Protein AF-A0A7J4VB11-F1 (afdb_monomer_lite)

Radius of gyration: 20.96 Å; chains: 1; bounding box: 40×39×64 Å

Foldseek 3Di:
DDDPDPPPPPDDPDDPQRVCVVVVHRVQPDADDDPDFFQKQPRDDFDDDDQVRLQVQLVVVVVVVVVPVPPDDPVVVVLVVQLVDDSRGDDGQNSSQVSCCVVPVGIDGDDPHHD

Secondary structure (DSSP, 8-state):
-------GGG-----HHHHHHHTT--GGG-PPPPSSPPPBGGG-PPP---HHHHHHHHHHHHHHHHT-TTTS-HHHHHHHHHHT--SSSPPPHHHHHHHHHHHHS---B--SS--

Sequence (115 aa):
MEINVLDDSNVKPQGAYEKAAEEGIDPRCIPQTLDGLPPVGDEINTPVYSDEDNETWGYLYKRQTSLLQGRVCEEYIEGVRLMGFDHDHIPPLKHLSNVLTNATGWKIGRVPGLI

pLDDT: mean 84.47, std 17.54, range [30.47, 98.06]

Structure (mmCIF, N/CA/C/O backbone):
data_AF-A0A7J4VB11-F1
#
_entry.id   AF-A0A7J4VB11-F1
#
loop_
_atom_site.group_PDB
_atom_site.id
_atom_site.type_symbol
_atom_site.label_atom_id
_atom_site.label_alt_id
_atom_site.label_comp_id
_atom_site.label_asym_id
_atom_site.label_entity_id
_atom_site.label_seq_id
_atom_site.pdbx_PDB_ins_code
_atom_site.Cartn_x
_atom_site.Cartn_y
_atom_site.Cartn_z
_atom_site.occupancy
_atom_site.B_iso_or_equiv
_atom_site.auth_seq_id
_atom_site.auth_comp_id
_atom_site.auth_asym_id
_atom_site.auth_atom_id
_atom_site.pdbx_PDB_model_num
ATOM 1 N N . MET A 1 1 ? 22.322 16.890 -52.511 1.00 36.19 1 MET A N 1
ATOM 2 C CA . MET A 1 1 ? 22.270 15.864 -51.451 1.00 36.19 1 MET A CA 1
ATOM 3 C C . MET A 1 1 ? 21.637 16.564 -50.262 1.00 36.19 1 MET A C 1
ATOM 5 O O . MET A 1 1 ? 22.345 17.182 -49.485 1.00 36.19 1 MET A O 1
ATOM 9 N N . GLU A 1 2 ? 20.307 16.642 -50.240 1.00 30.47 2 GLU A N 1
ATOM 10 C CA . GLU A 1 2 ? 19.576 17.350 -49.183 1.00 30.47 2 GLU A CA 1
ATOM 11 C C . GLU A 1 2 ? 19.106 16.327 -48.156 1.00 30.47 2 GLU A C 1
ATOM 13 O O . GLU A 1 2 ? 18.413 15.365 -48.486 1.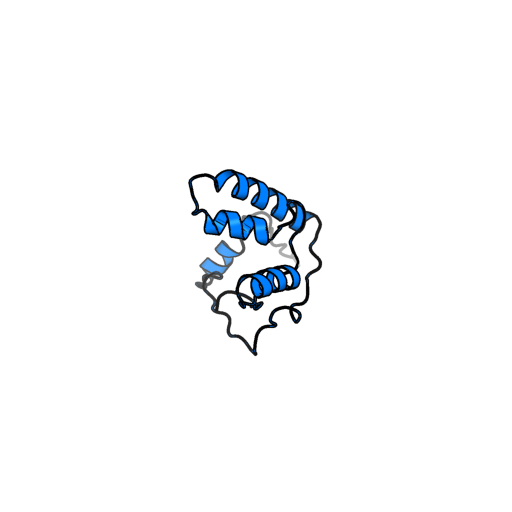00 30.47 2 GLU A O 1
ATOM 18 N N . ILE A 1 3 ? 19.574 16.507 -46.923 1.00 40.62 3 ILE A N 1
ATOM 19 C CA . ILE A 1 3 ? 19.160 15.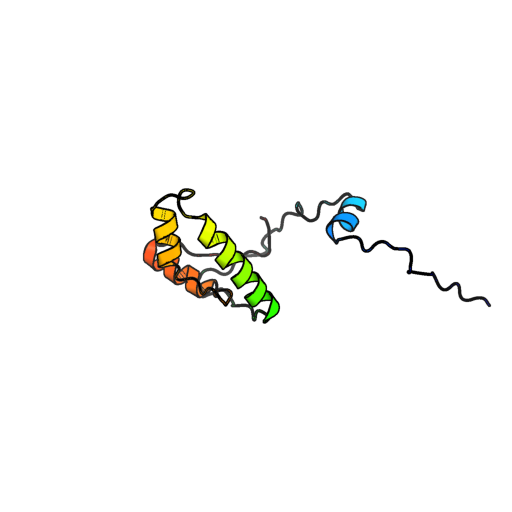736 -45.758 1.00 40.62 3 ILE A CA 1
ATOM 20 C C . ILE A 1 3 ? 17.810 16.322 -45.338 1.00 40.62 3 ILE A C 1
ATOM 22 O O . ILE A 1 3 ? 17.751 17.469 -44.897 1.00 40.62 3 ILE A O 1
ATOM 26 N N . ASN A 1 4 ? 16.727 15.566 -45.514 1.00 36.62 4 ASN A N 1
ATOM 27 C CA . ASN A 1 4 ? 15.402 15.977 -45.062 1.00 36.62 4 ASN A CA 1
ATOM 28 C C . ASN A 1 4 ? 15.349 15.787 -43.539 1.00 36.62 4 ASN A C 1
ATOM 30 O O . ASN A 1 4 ? 15.152 14.676 -43.047 1.00 36.62 4 ASN A O 1
ATOM 34 N N . VAL A 1 5 ? 15.631 16.856 -42.794 1.00 45.22 5 VAL A N 1
ATOM 35 C CA . VAL A 1 5 ? 15.461 16.885 -41.340 1.00 45.22 5 VAL A CA 1
ATOM 36 C C . VAL A 1 5 ? 13.961 16.978 -41.092 1.00 45.22 5 VAL A C 1
ATOM 38 O O . VAL A 1 5 ? 13.353 18.008 -41.371 1.00 45.22 5 VAL A O 1
ATOM 41 N N . LEU A 1 6 ? 13.350 15.878 -40.651 1.00 46.34 6 LEU A N 1
ATOM 42 C CA . LEU A 1 6 ? 11.959 15.894 -40.215 1.00 46.34 6 LEU A CA 1
ATOM 43 C C . LEU A 1 6 ? 11.865 16.812 -38.991 1.00 46.34 6 LEU A C 1
ATOM 45 O O . LEU A 1 6 ? 12.483 16.558 -37.959 1.00 46.34 6 LEU A O 1
ATOM 49 N N . ASP A 1 7 ? 11.145 17.914 -39.165 1.00 45.25 7 ASP A N 1
ATOM 50 C CA . ASP A 1 7 ? 10.805 18.877 -38.128 1.00 45.25 7 ASP A CA 1
ATOM 51 C C . ASP A 1 7 ? 9.806 18.233 -37.155 1.00 45.25 7 ASP A C 1
ATOM 53 O O . ASP A 1 7 ? 8.603 18.176 -37.408 1.00 45.25 7 ASP A O 1
ATOM 57 N N . ASP A 1 8 ? 10.330 17.697 -36.053 1.00 52.78 8 ASP A N 1
ATOM 58 C CA . ASP A 1 8 ? 9.580 16.991 -35.004 1.00 52.78 8 ASP A CA 1
ATOM 59 C C . ASP A 1 8 ? 8.790 17.956 -34.086 1.00 52.78 8 ASP A C 1
ATOM 61 O O . ASP A 1 8 ? 8.196 17.556 -33.085 1.00 52.78 8 ASP A O 1
ATOM 65 N N . SER A 1 9 ? 8.769 19.259 -34.401 1.00 53.06 9 SER A N 1
ATOM 66 C CA . SER A 1 9 ? 8.190 20.301 -33.541 1.00 53.06 9 SER A CA 1
ATOM 67 C C . SER A 1 9 ? 6.657 20.392 -33.566 1.00 53.06 9 SER A C 1
ATOM 69 O O . SER A 1 9 ? 6.083 21.186 -32.819 1.00 53.06 9 SER A O 1
ATOM 71 N N . ASN A 1 10 ? 5.974 19.566 -34.370 1.00 50.03 10 ASN A N 1
ATOM 72 C CA . ASN A 1 10 ? 4.510 19.579 -34.496 1.00 50.03 10 ASN A CA 1
ATOM 73 C C . ASN A 1 10 ? 3.813 18.302 -33.985 1.00 50.03 10 ASN A C 1
ATOM 75 O O . ASN A 1 10 ? 2.611 18.121 -34.188 1.00 50.03 10 ASN A O 1
ATOM 79 N N . VAL A 1 11 ? 4.536 17.408 -33.304 1.00 57.75 11 VAL A N 1
ATOM 80 C CA . VAL A 1 11 ? 3.921 16.254 -32.639 1.00 57.75 11 VAL A CA 1
ATOM 81 C C . VAL A 1 11 ? 3.436 16.702 -31.264 1.00 57.75 11 VAL A C 1
ATOM 83 O O . VAL A 1 11 ? 4.223 16.902 -30.338 1.00 57.75 11 VAL A O 1
ATOM 86 N N . LYS A 1 12 ? 2.119 16.886 -31.115 1.00 56.16 12 LYS A N 1
ATOM 87 C CA . LYS A 1 12 ? 1.498 17.101 -29.801 1.00 56.16 12 LYS A CA 1
ATOM 88 C C . LYS A 1 12 ? 1.979 15.974 -28.874 1.00 56.16 12 LYS A C 1
ATOM 90 O O . LYS A 1 12 ? 1.887 14.819 -29.291 1.00 56.16 12 LYS A O 1
ATOM 95 N N . PRO A 1 13 ? 2.494 16.256 -27.663 1.00 59.47 13 PRO A N 1
ATOM 96 C CA . PRO A 1 13 ? 2.937 15.202 -26.761 1.00 59.47 13 PRO A CA 1
ATOM 97 C C . PRO A 1 13 ? 1.723 14.356 -26.385 1.00 59.47 13 PRO A C 1
ATOM 99 O O . PRO A 1 13 ? 0.914 14.740 -25.543 1.00 59.47 13 PRO A O 1
ATOM 102 N N . GLN A 1 14 ? 1.562 13.239 -27.083 1.00 58.94 14 GLN A N 1
ATOM 103 C CA . GLN A 1 14 ? 0.503 12.284 -26.828 1.00 58.94 14 GLN A CA 1
ATOM 104 C C . GLN A 1 14 ? 0.894 11.443 -25.622 1.00 58.94 14 GLN A C 1
ATOM 106 O O . GLN A 1 14 ? 2.026 10.950 -25.528 1.00 58.94 14 GLN A O 1
ATOM 111 N N . GLY A 1 15 ? -0.054 11.266 -24.706 1.00 63.69 15 GLY A N 1
ATOM 112 C CA . GLY A 1 15 ? 0.122 10.341 -23.594 1.00 63.69 15 GLY A CA 1
ATOM 113 C C . GLY A 1 15 ? 0.296 8.909 -24.108 1.00 63.69 15 GLY A C 1
ATOM 114 O O . GLY A 1 15 ? -0.182 8.567 -25.190 1.00 63.69 15 GLY A O 1
ATOM 115 N N . ALA A 1 16 ? 0.926 8.040 -23.314 1.00 56.88 16 ALA A N 1
ATOM 116 C CA . ALA A 1 16 ? 1.067 6.617 -23.653 1.00 56.88 16 ALA A CA 1
ATOM 117 C C . ALA A 1 16 ? -0.282 5.954 -24.022 1.00 56.88 16 ALA A C 1
ATOM 119 O O . ALA A 1 16 ? -0.328 5.062 -24.863 1.00 56.88 16 ALA A O 1
ATOM 120 N N . TYR A 1 17 ? -1.384 6.444 -23.443 1.00 55.91 17 TYR A N 1
ATOM 121 C CA . TYR A 1 17 ? -2.751 5.995 -23.716 1.00 55.91 17 TYR A CA 1
ATOM 122 C C . TYR A 1 17 ? -3.274 6.383 -25.101 1.00 55.91 17 TYR A C 1
ATOM 124 O O . TYR A 1 17 ? -3.942 5.580 -25.742 1.00 55.91 17 TYR A O 1
ATOM 132 N N . GLU A 1 18 ? -2.993 7.607 -25.556 1.00 68.44 18 GLU A N 1
ATOM 133 C CA . GLU A 1 18 ? -3.462 8.100 -26.857 1.00 68.44 18 GLU A CA 1
ATOM 134 C C . GLU A 1 18 ? -2.761 7.345 -27.991 1.00 68.44 18 GLU A C 1
ATOM 136 O O . GLU A 1 18 ? -3.423 6.917 -28.930 1.00 68.44 18 GLU A O 1
ATOM 141 N N . LYS A 1 19 ? -1.457 7.073 -27.838 1.00 65.81 19 LYS A N 1
ATOM 142 C CA . LYS A 1 19 ? -0.679 6.270 -28.795 1.00 65.81 19 LYS A CA 1
ATOM 143 C C . LYS A 1 19 ? -1.193 4.833 -28.914 1.00 65.81 19 LYS A C 1
ATOM 145 O O . LYS A 1 19 ? -1.399 4.339 -30.012 1.00 65.81 19 LYS A O 1
ATOM 150 N N . ALA A 1 20 ? -1.446 4.168 -27.788 1.00 62.12 20 ALA A N 1
ATOM 151 C CA . ALA A 1 20 ? -1.922 2.785 -27.795 1.00 62.12 20 ALA A CA 1
ATOM 152 C C . ALA A 1 20 ? -3.369 2.654 -28.324 1.00 62.12 20 ALA A C 1
ATOM 154 O O . ALA A 1 20 ? -3.701 1.687 -29.011 1.00 62.12 20 ALA A O 1
ATOM 155 N N . ALA A 1 21 ? -4.221 3.660 -28.085 1.00 62.53 21 ALA A N 1
ATOM 156 C CA . ALA A 1 21 ? -5.576 3.699 -28.635 1.00 62.53 21 ALA A CA 1
ATOM 157 C C . ALA A 1 21 ? -5.598 3.766 -30.175 1.00 62.53 21 ALA A C 1
ATOM 159 O O . ALA A 1 21 ? -6.473 3.158 -30.792 1.00 62.53 21 ALA A O 1
ATOM 160 N N . GLU A 1 22 ? -4.635 4.453 -30.801 1.00 66.38 22 GLU A N 1
ATOM 161 C CA . GLU A 1 22 ? -4.475 4.482 -32.265 1.00 66.38 22 GLU A CA 1
ATOM 162 C C . GLU A 1 22 ? -4.096 3.104 -32.838 1.00 66.38 22 GLU A C 1
ATOM 164 O O . GLU A 1 22 ? -4.508 2.760 -33.945 1.00 66.38 22 GLU A O 1
ATOM 169 N N . GLU A 1 23 ? -3.395 2.276 -32.060 1.00 71.81 23 GLU A N 1
ATOM 170 C CA . GLU A 1 23 ? -3.042 0.893 -32.412 1.00 71.81 23 GLU A CA 1
ATOM 171 C C . GLU A 1 23 ? -4.192 -0.107 -32.168 1.00 71.81 23 GLU A C 1
ATOM 173 O O . GLU A 1 23 ? -4.050 -1.303 -32.422 1.00 71.81 23 GLU A O 1
ATOM 178 N N . GLY A 1 24 ? -5.352 0.363 -31.687 1.00 69.31 24 GLY A N 1
ATOM 179 C CA . GLY A 1 24 ? -6.514 -0.479 -31.384 1.00 69.31 24 GLY A CA 1
ATOM 180 C C . GLY A 1 24 ? -6.330 -1.369 -30.150 1.00 69.31 24 GLY A C 1
ATOM 181 O O . GLY A 1 24 ? -7.132 -2.276 -29.923 1.00 69.31 24 GLY A O 1
ATOM 182 N N . ILE A 1 25 ? -5.291 -1.115 -29.352 1.00 67.31 25 ILE A N 1
ATOM 183 C CA . ILE A 1 25 ? -4.968 -1.849 -28.132 1.00 67.31 25 ILE A CA 1
ATOM 184 C C . ILE A 1 25 ? -5.174 -0.891 -26.964 1.00 67.31 25 ILE A C 1
ATOM 186 O O . ILE A 1 25 ? -4.388 0.029 -26.768 1.00 67.31 25 ILE A O 1
ATOM 190 N N . ASP A 1 26 ? -6.215 -1.095 -26.153 1.00 70.81 26 ASP A N 1
ATOM 191 C CA . ASP A 1 26 ? -6.300 -0.375 -24.881 1.00 70.81 26 ASP A CA 1
ATOM 192 C C . ASP A 1 26 ? -5.239 -0.960 -23.934 1.00 70.81 26 ASP A C 1
ATOM 194 O O . ASP A 1 26 ? -5.386 -2.106 -23.492 1.00 70.81 26 ASP A O 1
ATOM 198 N N . PRO A 1 27 ? -4.174 -0.213 -23.591 1.00 67.94 27 PRO A N 1
ATOM 199 C CA . PRO A 1 27 ? -3.085 -0.740 -22.778 1.00 67.94 27 PRO A CA 1
ATOM 200 C C . PRO A 1 27 ? -3.548 -1.066 -21.350 1.00 67.94 27 PRO A C 1
ATOM 202 O O . PRO A 1 27 ? -2.872 -1.800 -20.634 1.00 67.94 27 PRO A O 1
ATOM 205 N N . ARG A 1 28 ? -4.722 -0.568 -20.931 1.00 68.06 28 ARG A N 1
ATOM 206 C CA . ARG A 1 28 ? -5.355 -0.887 -19.642 1.00 68.06 28 ARG A CA 1
ATOM 207 C C . ARG A 1 28 ? -6.043 -2.252 -19.647 1.00 68.06 28 ARG A C 1
ATOM 209 O O . ARG A 1 28 ? -6.410 -2.749 -18.587 1.00 68.06 28 ARG A O 1
ATOM 216 N N . CYS A 1 29 ? -6.240 -2.841 -20.824 1.00 70.56 29 CYS A N 1
ATOM 217 C CA . CYS A 1 29 ? -6.982 -4.080 -21.027 1.00 70.5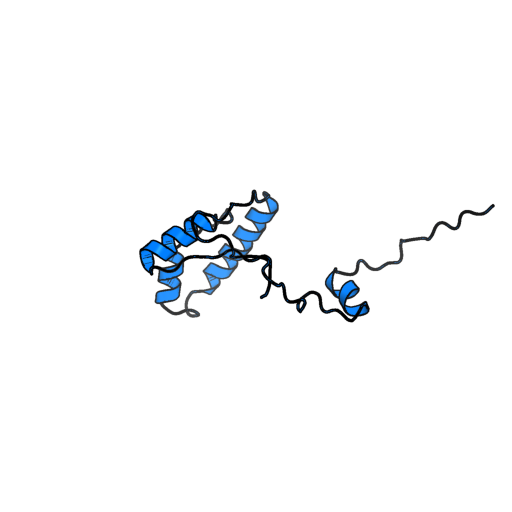6 29 CYS A CA 1
ATOM 218 C C . CYS A 1 29 ? -6.095 -5.219 -21.545 1.00 70.56 29 CYS A C 1
ATOM 220 O O . CYS A 1 29 ? -6.615 -6.159 -22.139 1.00 70.56 29 CYS A O 1
ATOM 222 N N . ILE A 1 30 ? -4.775 -5.148 -21.335 1.00 74.75 30 ILE A N 1
ATOM 223 C CA . ILE A 1 30 ? -3.850 -6.232 -21.684 1.00 74.75 30 ILE A CA 1
ATOM 224 C C . ILE A 1 30 ? -3.703 -7.159 -20.463 1.00 74.75 30 ILE A C 1
ATOM 226 O O . ILE A 1 30 ? -2.942 -6.822 -19.547 1.00 74.75 30 ILE A O 1
ATOM 230 N N . PRO A 1 31 ? -4.414 -8.305 -20.413 1.00 74.69 31 PRO A N 1
ATOM 231 C CA . PRO A 1 31 ? -4.311 -9.235 -19.294 1.00 74.69 31 PRO A CA 1
ATOM 232 C C . PRO A 1 31 ? -2.894 -9.802 -19.197 1.00 74.69 31 PRO A C 1
ATOM 234 O O . PRO A 1 31 ? -2.288 -10.169 -20.207 1.00 74.69 31 PRO A O 1
ATOM 237 N N . GLN A 1 32 ? -2.368 -9.880 -17.978 1.00 79.56 32 GLN A N 1
ATOM 238 C CA . GLN A 1 32 ? -1.063 -10.469 -17.706 1.00 79.56 32 GLN A CA 1
ATOM 239 C C . GLN A 1 32 ? -1.246 -11.905 -17.223 1.00 79.56 32 GLN A C 1
ATOM 241 O O . GLN A 1 32 ? -1.957 -12.165 -16.254 1.00 79.56 32 GLN A O 1
ATOM 246 N N . THR A 1 33 ? -0.577 -12.849 -17.884 1.00 81.19 33 THR A N 1
ATOM 247 C CA . THR A 1 33 ? -0.506 -14.231 -17.393 1.00 81.19 33 THR A CA 1
ATOM 248 C C . THR A 1 33 ? 0.657 -14.353 -16.415 1.00 81.19 33 THR A C 1
ATOM 250 O O . THR A 1 33 ? 1.714 -13.764 -16.624 1.00 81.19 33 THR A O 1
ATOM 253 N N . LEU A 1 34 ? 0.464 -15.106 -15.333 1.00 82.31 34 LEU A N 1
ATOM 254 C CA . LEU A 1 34 ? 1.536 -15.405 -14.391 1.00 82.31 34 LEU A CA 1
ATOM 255 C C . LEU A 1 34 ? 2.359 -16.601 -14.883 1.00 82.31 34 LEU A C 1
ATOM 257 O O . LEU A 1 34 ? 1.817 -17.688 -15.071 1.00 82.31 34 LEU A O 1
ATOM 261 N N . ASP A 1 35 ? 3.674 -16.422 -14.998 1.00 82.88 35 ASP A N 1
ATOM 262 C CA . ASP A 1 35 ? 4.617 -17.494 -15.360 1.00 82.88 35 ASP A CA 1
ATOM 263 C C . ASP A 1 35 ? 4.930 -18.453 -14.192 1.00 82.88 35 ASP A C 1
ATOM 265 O O . ASP A 1 35 ? 5.631 -19.453 -14.347 1.00 82.88 35 ASP A O 1
ATOM 269 N N . GLY A 1 36 ? 4.422 -18.152 -12.996 1.00 87.31 36 GLY A N 1
ATOM 270 C CA . GLY A 1 36 ? 4.631 -18.926 -11.780 1.00 87.31 36 GLY A CA 1
ATOM 271 C C . GLY A 1 36 ? 3.822 -18.373 -10.612 1.00 87.31 36 GLY A C 1
ATOM 272 O O . GLY A 1 36 ? 3.076 -17.403 -10.751 1.00 87.31 36 GLY A O 1
ATOM 273 N N . LEU A 1 37 ? 3.964 -18.993 -9.439 1.00 89.81 37 LEU A N 1
ATOM 274 C CA . LEU A 1 37 ? 3.338 -18.464 -8.230 1.00 89.81 37 LEU A CA 1
ATOM 275 C C . LEU A 1 37 ? 3.962 -17.101 -7.879 1.00 89.81 37 LEU A C 1
ATOM 277 O O . LEU A 1 37 ? 5.189 -16.980 -7.890 1.00 89.81 37 LEU A O 1
ATOM 281 N N . PRO A 1 38 ? 3.145 -16.077 -7.574 1.00 92.81 38 PRO A N 1
ATOM 282 C CA . PRO A 1 38 ? 3.666 -14.782 -7.166 1.00 92.81 38 PRO A CA 1
ATOM 283 C C . PRO A 1 38 ? 4.363 -14.911 -5.803 1.00 92.81 38 PRO A C 1
ATOM 285 O O . PRO A 1 38 ? 3.922 -15.718 -4.984 1.00 92.81 38 PRO A O 1
ATOM 288 N N . PRO A 1 39 ? 5.399 -14.105 -5.509 1.00 95.62 39 PRO A N 1
ATOM 289 C CA . PRO A 1 39 ? 5.991 -14.084 -4.178 1.00 95.62 39 PRO A CA 1
ATOM 290 C C . PRO A 1 39 ? 4.956 -13.608 -3.153 1.00 95.62 39 PRO A C 1
ATOM 292 O O . PRO A 1 39 ? 4.230 -12.631 -3.390 1.00 95.62 39 PRO A O 1
ATOM 295 N N . VAL A 1 40 ? 4.903 -14.296 -2.012 1.00 97.25 40 VAL A N 1
ATOM 296 C CA . VAL A 1 40 ? 3.919 -14.057 -0.948 1.00 97.25 40 VAL A CA 1
ATOM 297 C C . VAL A 1 40 ? 4.612 -13.679 0.360 1.00 97.25 40 VAL A C 1
ATOM 299 O O . VAL A 1 40 ? 5.575 -14.315 0.781 1.00 97.25 40 VAL A O 1
ATOM 302 N N . GLY A 1 41 ? 4.086 -12.667 1.053 1.00 96.00 41 GLY A N 1
ATOM 303 C CA . GLY A 1 41 ? 4.577 -12.266 2.373 1.00 96.00 41 GLY A CA 1
ATOM 304 C C . GLY A 1 41 ? 6.059 -11.891 2.384 1.00 96.00 41 GLY A C 1
ATOM 305 O O . GLY A 1 41 ? 6.462 -10.945 1.707 1.00 96.00 41 GLY A O 1
ATOM 306 N N . ASP A 1 42 ? 6.863 -12.622 3.158 1.00 96.12 42 ASP A N 1
ATOM 307 C CA . ASP A 1 42 ? 8.298 -12.359 3.325 1.00 96.12 42 ASP A CA 1
ATOM 308 C C . ASP A 1 42 ? 9.121 -12.584 2.045 1.00 96.12 42 ASP A C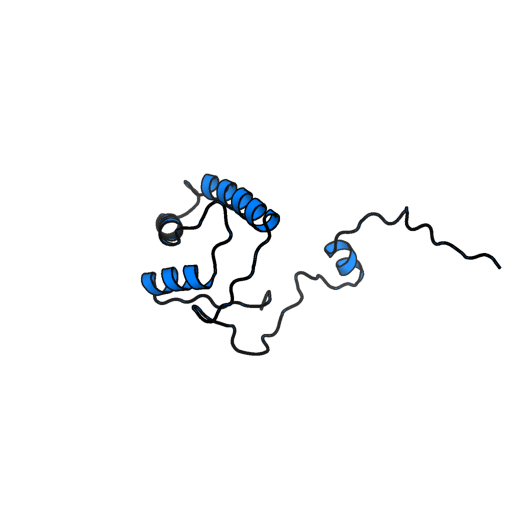 1
ATOM 310 O O . ASP A 1 42 ? 10.210 -12.027 1.912 1.00 96.12 42 ASP A O 1
ATOM 314 N N . GLU A 1 43 ? 8.598 -13.345 1.079 1.00 96.75 43 GLU A N 1
ATOM 315 C CA . GLU A 1 43 ? 9.238 -13.564 -0.226 1.00 96.75 43 GLU A CA 1
ATOM 316 C C . GLU A 1 43 ? 9.186 -12.314 -1.119 1.00 96.75 43 GLU A C 1
ATOM 318 O O . GLU A 1 43 ? 9.885 -12.226 -2.132 1.00 96.75 43 GLU A O 1
ATOM 323 N N . ILE A 1 44 ? 8.354 -11.326 -0.770 1.00 97.12 44 ILE A N 1
ATOM 324 C CA . ILE A 1 44 ? 8.198 -10.113 -1.567 1.00 97.12 44 ILE A CA 1
ATOM 325 C C . ILE A 1 44 ? 9.432 -9.222 -1.411 1.00 97.12 44 ILE A C 1
ATOM 327 O O . ILE A 1 44 ? 9.682 -8.639 -0.353 1.00 97.12 44 ILE A O 1
ATOM 331 N N . ASN A 1 45 ? 10.155 -9.029 -2.516 1.00 95.75 45 ASN A N 1
ATOM 332 C CA . ASN A 1 45 ? 11.226 -8.043 -2.583 1.00 95.75 45 ASN A CA 1
ATOM 333 C C . ASN A 1 45 ? 10.668 -6.609 -2.531 1.00 95.75 45 ASN A C 1
ATOM 335 O O . ASN A 1 45 ? 9.728 -6.272 -3.258 1.00 95.75 45 ASN A O 1
ATOM 339 N N . THR A 1 46 ? 11.274 -5.754 -1.709 1.00 94.50 46 THR A N 1
ATOM 340 C CA . THR A 1 46 ? 10.902 -4.341 -1.579 1.00 94.50 46 THR A CA 1
ATOM 341 C C . THR A 1 46 ? 11.626 -3.513 -2.646 1.00 94.50 46 THR A C 1
ATOM 343 O O . THR A 1 46 ? 12.856 -3.531 -2.669 1.00 94.50 46 THR A O 1
ATOM 346 N N . PRO A 1 47 ? 10.913 -2.777 -3.518 1.00 95.19 47 PRO A N 1
ATOM 347 C CA . PRO A 1 47 ? 11.547 -1.826 -4.427 1.00 95.19 47 PRO A CA 1
ATOM 348 C C . PRO A 1 47 ? 12.228 -0.689 -3.665 1.00 95.19 47 PRO A C 1
ATOM 350 O O . PRO A 1 47 ? 11.785 -0.308 -2.583 1.00 95.19 47 PRO A O 1
ATOM 353 N N . VAL A 1 48 ? 13.267 -0.114 -4.264 1.00 95.94 48 VAL A N 1
ATOM 354 C CA . VAL A 1 48 ? 13.790 1.184 -3.834 1.00 95.94 48 VAL A CA 1
ATOM 355 C C . VAL A 1 48 ? 12.964 2.249 -4.545 1.00 95.94 48 VAL A C 1
ATOM 357 O O . VAL A 1 48 ? 13.050 2.368 -5.765 1.00 95.94 48 VAL A O 1
ATOM 360 N N . TYR A 1 49 ? 12.131 2.959 -3.791 1.00 95.81 49 TYR A N 1
ATOM 361 C CA . TYR A 1 49 ? 11.323 4.064 -4.301 1.00 95.81 49 TYR A CA 1
ATOM 362 C C . TYR A 1 49 ? 12.140 5.350 -4.323 1.00 95.81 49 TYR A C 1
ATOM 364 O O . TYR A 1 49 ? 12.952 5.579 -3.424 1.00 95.81 49 TYR A O 1
ATOM 372 N N . SER A 1 50 ? 11.929 6.169 -5.349 1.00 98.00 50 SER A N 1
ATOM 373 C CA . SER A 1 50 ? 12.539 7.494 -5.423 1.00 98.00 50 SER A CA 1
ATOM 374 C C . SER A 1 50 ? 11.890 8.458 -4.425 1.00 98.00 50 SER A C 1
ATOM 376 O O . SER A 1 50 ? 10.808 8.194 -3.893 1.00 98.00 50 SER A O 1
ATOM 378 N N . ASP A 1 51 ? 12.536 9.596 -4.180 1.00 98.06 51 ASP A N 1
ATOM 379 C CA . ASP A 1 51 ? 11.948 10.660 -3.360 1.00 98.06 51 ASP A CA 1
ATOM 380 C C . ASP A 1 51 ? 10.628 11.161 -3.976 1.00 98.06 51 ASP A C 1
ATOM 382 O O . ASP A 1 51 ? 9.644 11.324 -3.261 1.00 98.06 51 ASP A O 1
ATOM 386 N N . GLU A 1 52 ? 10.556 11.280 -5.308 1.00 98.06 52 GLU A N 1
ATOM 387 C CA . GLU A 1 52 ? 9.340 11.674 -6.040 1.00 98.06 52 GLU A CA 1
ATOM 388 C C . GLU A 1 52 ? 8.183 10.673 -5.847 1.00 98.06 52 GLU A C 1
ATOM 390 O O . GLU A 1 52 ? 7.027 11.073 -5.656 1.00 98.06 52 GLU A O 1
ATOM 395 N N . ASP A 1 53 ? 8.478 9.368 -5.837 1.00 97.94 53 ASP A N 1
ATOM 396 C CA . ASP A 1 53 ? 7.478 8.326 -5.561 1.00 97.94 53 ASP A CA 1
ATOM 397 C C . ASP A 1 53 ? 6.919 8.458 -4.134 1.00 97.94 53 ASP A C 1
ATOM 399 O O . ASP A 1 53 ? 5.705 8.377 -3.920 1.00 97.94 53 ASP A O 1
ATOM 403 N N . ASN A 1 54 ? 7.798 8.681 -3.153 1.00 97.94 54 ASN A N 1
ATOM 404 C CA . ASN A 1 54 ? 7.421 8.839 -1.748 1.00 97.94 54 ASN A CA 1
ATOM 405 C C . ASN A 1 54 ? 6.638 10.142 -1.502 1.00 97.94 54 ASN A C 1
ATOM 407 O O . ASN A 1 54 ? 5.640 10.137 -0.779 1.00 97.94 54 ASN A O 1
ATOM 411 N N . GLU A 1 55 ? 7.011 11.240 -2.163 1.00 98.06 55 GLU A N 1
ATOM 412 C CA . GLU A 1 55 ? 6.260 12.499 -2.134 1.00 98.06 55 GLU A CA 1
ATOM 413 C C . GLU A 1 55 ? 4.855 12.334 -2.723 1.00 98.06 55 GLU A C 1
ATOM 415 O O . GLU A 1 55 ? 3.860 12.752 -2.116 1.00 98.06 55 GLU A O 1
ATOM 420 N N . THR A 1 56 ? 4.757 11.671 -3.880 1.00 97.88 56 THR A N 1
ATOM 421 C CA . THR A 1 56 ? 3.477 11.357 -4.528 1.00 97.88 56 THR A CA 1
ATOM 422 C C . THR A 1 56 ? 2.597 10.518 -3.607 1.00 97.88 56 THR A C 1
ATOM 424 O O . THR A 1 56 ? 1.420 10.837 -3.405 1.00 97.88 56 THR A O 1
ATOM 427 N N . TRP A 1 57 ? 3.166 9.477 -2.996 1.00 97.44 57 TRP A N 1
ATOM 428 C CA . TRP A 1 57 ? 2.489 8.660 -1.995 1.00 97.44 57 TRP A CA 1
ATOM 429 C C . TRP A 1 57 ? 1.953 9.503 -0.842 1.00 97.44 57 TRP A C 1
ATOM 431 O O . TRP A 1 57 ? 0.755 9.449 -0.552 1.00 97.44 57 TRP A O 1
ATOM 441 N N . GLY A 1 58 ? 2.803 10.316 -0.213 1.00 97.12 58 GLY A N 1
ATOM 442 C CA . GLY A 1 58 ? 2.406 11.085 0.957 1.00 97.12 58 GLY A CA 1
ATOM 443 C C . GLY A 1 58 ? 1.316 12.106 0.647 1.00 97.12 58 GLY A C 1
ATOM 444 O O . GLY A 1 58 ? 0.367 12.261 1.423 1.00 97.12 58 GLY A O 1
ATOM 445 N N . TYR A 1 59 ? 1.384 12.752 -0.521 1.00 97.31 59 TYR A N 1
ATOM 446 C CA . TYR A 1 59 ? 0.325 13.638 -1.002 1.00 97.31 59 TYR A CA 1
ATOM 447 C C . TYR A 1 59 ? -1.019 12.901 -1.133 1.00 97.31 59 TYR A C 1
ATOM 449 O O . TYR A 1 59 ? -2.040 13.356 -0.601 1.00 97.31 59 TYR A O 1
ATOM 457 N N . LEU A 1 60 ? -1.025 11.745 -1.806 1.00 97.00 60 LEU A N 1
ATOM 458 C CA . LEU A 1 60 ? -2.234 10.951 -2.033 1.00 97.00 60 LEU A CA 1
ATOM 459 C C . LEU A 1 60 ? -2.800 10.388 -0.727 1.00 97.00 60 LEU A C 1
ATOM 461 O O . LEU A 1 60 ? -4.005 10.498 -0.486 1.00 97.00 60 LEU A O 1
ATOM 465 N N . TYR A 1 61 ? -1.943 9.854 0.140 1.00 95.62 61 TYR A N 1
ATOM 466 C CA . TYR A 1 61 ? -2.343 9.271 1.414 1.00 95.62 61 TYR A CA 1
ATOM 467 C C . TYR A 1 61 ? -2.987 10.313 2.336 1.00 95.62 61 TYR A C 1
ATOM 469 O O . TYR A 1 61 ? -4.086 10.091 2.853 1.00 95.62 61 TYR A O 1
ATOM 477 N N . LYS A 1 62 ? -2.374 11.498 2.487 1.00 94.88 62 LYS A N 1
ATOM 478 C CA . LYS A 1 62 ? -2.928 12.611 3.287 1.00 94.88 62 LYS A CA 1
ATOM 479 C C . LYS A 1 62 ? -4.284 13.069 2.745 1.00 94.88 62 LYS A C 1
ATOM 481 O O . LYS A 1 62 ? -5.239 13.241 3.505 1.00 94.88 62 LYS A O 1
ATOM 486 N N . ARG A 1 63 ? -4.404 13.207 1.420 1.00 95.44 63 ARG A N 1
ATOM 487 C CA . ARG A 1 63 ? -5.674 13.569 0.779 1.00 95.44 63 ARG A CA 1
ATOM 488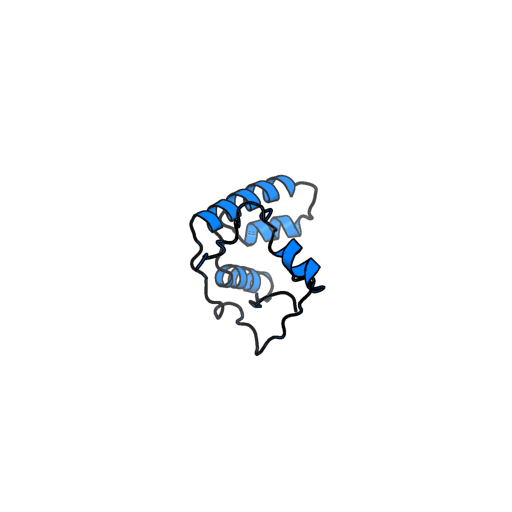 C C . ARG A 1 63 ? -6.747 12.511 1.026 1.00 95.44 63 ARG A C 1
ATOM 490 O O . ARG A 1 63 ? -7.856 12.862 1.419 1.00 95.44 63 ARG A O 1
ATOM 497 N N . GLN A 1 64 ? -6.440 11.234 0.815 1.00 94.50 64 GLN A N 1
ATOM 498 C CA . GLN A 1 64 ? -7.419 10.157 0.946 1.00 94.50 64 GLN A CA 1
ATOM 499 C C . GLN A 1 64 ? -7.872 9.966 2.394 1.00 94.50 64 GLN A C 1
ATOM 501 O O . GLN A 1 64 ? -9.073 9.897 2.641 1.00 94.50 64 GLN A O 1
ATOM 506 N N . THR A 1 65 ? -6.940 9.942 3.349 1.00 92.50 65 THR A N 1
ATOM 507 C CA . THR A 1 65 ? -7.249 9.755 4.778 1.00 92.50 65 THR A CA 1
ATOM 508 C C . THR A 1 65 ? -8.178 10.840 5.319 1.00 92.50 65 THR A C 1
ATOM 510 O O . THR A 1 65 ? -9.144 10.515 6.009 1.00 92.50 65 THR A O 1
ATOM 513 N N . SER A 1 66 ? -7.986 12.104 4.917 1.00 93.00 66 SER A N 1
ATOM 514 C CA . SER A 1 66 ? -8.884 13.212 5.292 1.00 93.00 66 SER A CA 1
ATOM 515 C C . SER A 1 66 ? -10.339 13.035 4.830 1.00 93.00 66 SER A C 1
ATOM 517 O O . SER A 1 66 ? -11.247 13.635 5.398 1.00 93.00 66 SER A O 1
ATOM 519 N N . LEU A 1 67 ? -10.577 12.202 3.810 1.00 94.69 67 LEU A N 1
ATOM 520 C CA . LEU A 1 67 ? -11.898 11.971 3.223 1.00 94.69 67 LEU A CA 1
ATOM 521 C C . LEU A 1 67 ? -12.596 10.721 3.769 1.00 94.69 67 LEU A C 1
ATOM 523 O O . LEU A 1 67 ? -13.755 10.498 3.429 1.00 94.69 67 LEU A O 1
ATOM 527 N N . LEU A 1 68 ? -11.920 9.892 4.571 1.00 92.94 68 LEU A N 1
ATOM 528 C CA . LEU A 1 68 ? -12.480 8.617 5.033 1.00 92.94 68 LEU A CA 1
ATOM 529 C C . LEU A 1 68 ? -13.623 8.808 6.036 1.00 92.94 68 LEU A C 1
ATOM 531 O O . LEU A 1 68 ? -14.572 8.022 6.041 1.00 92.94 68 LEU A O 1
ATOM 535 N N . GLN A 1 69 ? -13.567 9.849 6.871 1.00 89.38 69 GLN A N 1
ATOM 536 C CA . GLN A 1 69 ? -14.550 10.045 7.934 1.00 89.38 69 GLN A CA 1
ATOM 537 C C . GLN A 1 69 ? -15.971 10.189 7.365 1.00 89.38 69 GLN A C 1
ATOM 539 O O . GLN A 1 69 ? -16.240 11.033 6.511 1.00 89.38 69 GLN A O 1
ATOM 544 N N . GLY A 1 70 ? -16.885 9.335 7.834 1.00 93.25 70 GLY A N 1
ATOM 545 C CA . GLY A 1 70 ? -18.274 9.295 7.368 1.00 93.25 70 GLY A CA 1
ATOM 546 C C . GLY A 1 70 ? -18.485 8.641 5.994 1.00 93.25 70 GLY A C 1
ATOM 547 O O . GLY A 1 70 ? -19.606 8.673 5.494 1.00 93.25 70 GLY A O 1
ATOM 548 N N . ARG A 1 71 ? -17.446 8.057 5.374 1.00 96.88 71 ARG A N 1
ATOM 549 C CA . ARG A 1 71 ? -17.537 7.362 4.070 1.00 96.88 71 ARG A CA 1
ATOM 550 C C . ARG A 1 71 ? -17.215 5.873 4.121 1.00 96.88 71 ARG A C 1
ATOM 552 O O . ARG A 1 71 ? -17.511 5.164 3.165 1.00 96.88 71 ARG A O 1
ATOM 559 N N . VAL A 1 72 ? -16.594 5.413 5.200 1.00 96.81 72 VAL A N 1
ATOM 560 C CA . VAL A 1 72 ? -16.187 4.018 5.388 1.00 96.81 72 VAL A CA 1
ATOM 561 C C . VAL A 1 72 ? -16.741 3.474 6.702 1.00 96.81 72 VAL A C 1
ATOM 563 O O . VAL A 1 72 ? -17.073 4.247 7.602 1.00 96.81 72 VAL A O 1
ATOM 566 N N . CYS A 1 73 ? -16.857 2.151 6.802 1.00 97.19 73 CYS A N 1
ATOM 567 C CA . CYS A 1 73 ? -17.254 1.481 8.036 1.00 97.19 73 CYS A CA 1
ATOM 568 C C . CYS A 1 73 ? -16.135 1.518 9.091 1.00 97.19 73 CYS A C 1
ATOM 570 O O . CYS A 1 73 ? -14.980 1.840 8.794 1.00 97.19 73 CYS A O 1
ATOM 572 N N . GLU A 1 74 ? -16.480 1.180 10.332 1.00 95.81 74 GLU A N 1
ATOM 573 C CA . GLU A 1 74 ? -15.550 1.205 11.466 1.00 95.81 74 GLU A CA 1
ATOM 574 C C . GLU A 1 74 ? -14.395 0.212 11.282 1.00 95.81 74 GLU A C 1
ATOM 576 O O . GLU A 1 74 ? -13.245 0.546 11.560 1.00 95.81 74 GLU A O 1
ATOM 581 N N . GLU A 1 75 ? -14.667 -0.969 10.722 1.00 95.94 75 GLU A N 1
ATOM 582 C CA . GLU A 1 75 ? -13.664 -2.005 10.458 1.00 95.94 75 GLU A CA 1
ATOM 583 C C . GLU A 1 75 ? -12.603 -1.537 9.460 1.00 95.94 75 GLU A C 1
ATOM 585 O O . GLU A 1 75 ? -11.435 -1.904 9.577 1.00 95.94 75 GLU A O 1
ATOM 590 N N . TYR A 1 76 ? -12.982 -0.694 8.495 1.00 95.56 76 TYR A N 1
ATOM 591 C CA . TYR A 1 76 ? -12.027 -0.104 7.561 1.00 95.56 76 TYR A CA 1
ATOM 592 C C . TYR A 1 76 ? -11.091 0.874 8.277 1.00 95.56 76 TYR A C 1
ATOM 594 O O . TYR A 1 76 ? -9.881 0.843 8.057 1.00 95.56 76 TYR A O 1
ATOM 602 N N . ILE A 1 77 ? -11.636 1.738 9.142 1.00 93.81 77 ILE A N 1
ATOM 603 C CA . ILE A 1 77 ? -10.840 2.699 9.925 1.00 93.81 77 ILE A CA 1
ATOM 604 C C . ILE A 1 77 ? -9.871 1.947 10.838 1.00 93.81 77 ILE A C 1
ATOM 606 O O . ILE A 1 77 ? -8.689 2.287 10.896 1.00 93.81 77 ILE A O 1
ATOM 610 N N . GLU A 1 78 ? -10.355 0.898 11.499 1.00 94.31 78 GLU A N 1
ATOM 611 C CA . GLU A 1 78 ? -9.527 0.046 12.346 1.00 94.31 78 GLU A CA 1
ATOM 612 C C . GLU A 1 78 ? -8.444 -0.673 11.536 1.00 94.31 78 GLU A C 1
ATOM 614 O O . GLU A 1 78 ? -7.286 -0.694 11.945 1.00 94.31 78 GLU A O 1
ATOM 619 N N . GLY A 1 79 ? -8.775 -1.174 10.344 1.00 94.69 79 GLY A N 1
ATOM 620 C CA . GLY A 1 79 ? -7.806 -1.752 9.416 1.00 94.69 79 GLY A CA 1
ATOM 621 C C . GLY A 1 79 ? -6.697 -0.768 9.035 1.00 94.69 79 GLY A C 1
ATOM 622 O O . GLY A 1 79 ? -5.520 -1.104 9.137 1.00 94.69 79 GLY A O 1
ATOM 623 N N . VAL A 1 80 ? -7.041 0.470 8.665 1.00 93.25 80 VAL A N 1
ATOM 624 C CA . VAL A 1 80 ? -6.051 1.522 8.359 1.00 93.25 80 VAL A CA 1
ATOM 625 C C . VAL A 1 80 ? -5.162 1.816 9.572 1.00 93.25 80 VAL A C 1
ATOM 627 O O . VAL A 1 80 ? -3.946 1.934 9.424 1.00 93.25 80 VAL A O 1
ATOM 630 N N . ARG A 1 81 ? -5.744 1.881 10.777 1.00 92.94 81 ARG A N 1
ATOM 631 C CA . ARG A 1 81 ? -5.003 2.095 12.028 1.00 92.94 81 ARG A CA 1
ATOM 632 C C . ARG A 1 81 ? -4.040 0.944 12.328 1.00 92.94 81 ARG A C 1
ATOM 634 O O . ARG A 1 81 ? -2.903 1.198 12.718 1.00 92.94 81 ARG A O 1
ATOM 641 N N . LEU A 1 82 ? -4.481 -0.302 12.147 1.00 95.56 82 LEU A N 1
ATOM 642 C CA . LEU A 1 82 ? -3.672 -1.506 12.351 1.00 95.56 82 LEU A CA 1
ATOM 643 C C . LEU A 1 82 ? -2.516 -1.598 11.353 1.00 95.56 82 LEU A C 1
ATOM 645 O O . LEU A 1 82 ? -1.411 -1.958 11.748 1.00 95.56 82 LEU A O 1
ATOM 649 N N . MET A 1 83 ? -2.757 -1.250 10.085 1.00 93.94 83 MET A N 1
ATOM 650 C CA . MET A 1 83 ? -1.734 -1.291 9.034 1.00 93.94 83 MET A CA 1
ATOM 651 C C . MET A 1 83 ? -0.598 -0.289 9.260 1.00 93.94 83 MET A C 1
ATOM 653 O O . MET A 1 83 ? 0.499 -0.518 8.759 1.00 93.94 83 MET A O 1
ATOM 657 N N . GLY A 1 84 ? -0.835 0.788 10.021 1.00 91.00 84 GLY A N 1
ATOM 658 C CA . GLY A 1 84 ? 0.227 1.683 10.487 1.00 91.00 84 GLY A CA 1
ATOM 659 C C . GLY A 1 84 ? 1.022 2.337 9.355 1.00 91.00 84 GLY A C 1
ATOM 660 O O . GLY A 1 84 ? 2.243 2.440 9.449 1.00 91.00 84 GLY A O 1
ATOM 661 N N . PHE A 1 85 ? 0.345 2.728 8.272 1.00 92.81 85 PHE A N 1
ATOM 662 C CA . PHE A 1 85 ? 0.990 3.317 7.100 1.00 92.81 85 PHE A CA 1
ATOM 663 C C . PHE A 1 85 ? 1.799 4.569 7.454 1.00 92.81 85 PHE A C 1
ATOM 665 O O . PHE A 1 85 ? 1.301 5.471 8.131 1.00 92.81 85 PHE A O 1
ATOM 672 N N . ASP A 1 86 ? 3.025 4.640 6.934 1.00 91.62 86 ASP A N 1
ATOM 673 C CA . ASP A 1 86 ? 3.824 5.861 6.965 1.00 91.62 86 ASP A CA 1
ATOM 674 C C . ASP A 1 86 ? 3.199 6.895 6.013 1.00 91.62 86 ASP A C 1
ATOM 676 O O . ASP A 1 86 ? 2.878 6.598 4.860 1.00 91.62 86 ASP A O 1
ATOM 680 N N . HIS A 1 87 ? 3.006 8.116 6.511 1.00 90.25 87 HIS A N 1
ATOM 681 C CA . HIS A 1 87 ? 2.450 9.219 5.736 1.00 90.25 87 HIS A CA 1
ATOM 682 C C . HIS A 1 87 ? 3.432 9.795 4.713 1.00 90.25 87 HIS A C 1
ATOM 684 O O . HIS A 1 87 ? 2.990 10.551 3.850 1.00 90.25 87 HIS A O 1
ATOM 690 N N . ASP A 1 88 ? 4.723 9.481 4.827 1.00 94.25 88 ASP A N 1
ATOM 691 C CA . ASP A 1 88 ? 5.788 10.085 4.028 1.00 94.25 88 ASP A CA 1
ATOM 692 C C . ASP A 1 88 ? 6.548 9.061 3.164 1.00 94.25 88 ASP A C 1
ATOM 694 O O . ASP A 1 88 ? 7.260 9.469 2.254 1.00 94.25 88 ASP A O 1
ATOM 698 N N . HIS A 1 89 ? 6.360 7.748 3.371 1.00 96.25 89 HIS A N 1
ATOM 699 C CA . HIS A 1 89 ? 7.039 6.705 2.585 1.00 96.25 89 HIS A CA 1
ATOM 700 C C . HIS A 1 89 ? 6.118 5.563 2.178 1.00 96.25 89 HIS A C 1
ATOM 702 O O . HIS A 1 89 ? 5.268 5.111 2.949 1.00 96.25 89 HIS A O 1
ATOM 708 N N . ILE A 1 90 ? 6.358 5.025 0.981 1.00 97.31 90 ILE A N 1
ATOM 709 C CA . ILE A 1 90 ? 5.646 3.845 0.499 1.00 97.31 90 ILE A CA 1
ATOM 710 C C . ILE A 1 90 ? 6.038 2.633 1.366 1.00 97.31 90 ILE A C 1
ATOM 712 O O . ILE A 1 90 ? 7.214 2.255 1.421 1.00 97.31 90 ILE A O 1
ATOM 716 N N . PRO A 1 91 ? 5.072 1.969 2.024 1.00 95.25 91 PRO A N 1
ATOM 717 C CA . PRO A 1 91 ? 5.353 0.847 2.907 1.00 95.25 91 PRO A CA 1
ATOM 718 C C . PRO A 1 91 ? 5.825 -0.396 2.125 1.00 95.25 91 PRO A C 1
ATOM 720 O O . PRO A 1 91 ? 5.254 -0.750 1.087 1.00 95.25 91 PRO A O 1
ATOM 723 N N . PRO A 1 92 ? 6.806 -1.153 2.645 1.00 95.75 92 PRO A N 1
ATOM 724 C CA . PRO A 1 92 ? 7.153 -2.460 2.099 1.00 95.75 92 PRO A CA 1
ATOM 725 C C . PRO A 1 92 ? 5.977 -3.445 2.180 1.00 95.75 92 PRO A C 1
ATOM 727 O O . PRO A 1 92 ? 5.473 -3.722 3.269 1.00 95.75 92 PRO A O 1
ATOM 730 N N . LEU A 1 93 ? 5.596 -4.069 1.059 1.00 96.62 93 LEU A N 1
ATOM 731 C CA . LEU A 1 93 ? 4.483 -5.034 1.034 1.00 96.62 93 LEU A CA 1
ATOM 732 C C . LEU A 1 93 ? 4.683 -6.221 1.987 1.00 96.62 93 LEU A C 1
ATOM 734 O O . LEU A 1 93 ? 3.716 -6.681 2.586 1.00 96.62 93 LEU A O 1
ATOM 738 N N . LYS A 1 94 ? 5.924 -6.685 2.183 1.00 96.88 94 LYS A N 1
ATOM 739 C CA . LYS A 1 94 ? 6.231 -7.741 3.160 1.00 96.88 94 LYS A CA 1
ATOM 740 C C . LYS A 1 94 ? 5.820 -7.357 4.587 1.00 96.88 94 LYS A C 1
ATOM 742 O O . LYS A 1 94 ? 5.258 -8.171 5.309 1.00 96.88 94 LYS A O 1
ATOM 747 N N . HIS A 1 95 ? 6.024 -6.093 4.973 1.00 96.12 95 HIS A N 1
ATOM 748 C CA . HIS A 1 95 ? 5.646 -5.602 6.297 1.00 96.12 95 HIS A CA 1
ATOM 749 C C . HIS A 1 95 ? 4.124 -5.582 6.453 1.00 96.12 95 HIS A C 1
ATOM 751 O O . HIS A 1 95 ? 3.599 -6.135 7.417 1.00 96.12 95 HIS A O 1
ATOM 757 N N . LEU A 1 96 ? 3.420 -5.039 5.455 1.00 96.62 96 LEU A N 1
ATOM 758 C CA . LEU A 1 96 ? 1.957 -5.035 5.432 1.00 96.62 96 LEU A CA 1
ATOM 759 C C . LEU A 1 96 ? 1.379 -6.451 5.451 1.00 96.62 96 LEU A C 1
ATOM 761 O O . LEU A 1 96 ? 0.408 -6.715 6.153 1.00 96.62 96 LEU A O 1
ATOM 765 N N . SER A 1 97 ? 1.998 -7.383 4.723 1.00 97.62 97 SER A N 1
ATOM 766 C CA . SER A 1 97 ? 1.581 -8.781 4.727 1.00 97.62 97 SER A CA 1
ATOM 767 C C . SER A 1 97 ? 1.723 -9.408 6.110 1.00 97.62 97 SER A C 1
ATOM 769 O O . SER A 1 97 ? 0.868 -10.200 6.492 1.00 97.62 97 SER A O 1
ATOM 771 N N . ASN A 1 98 ? 2.765 -9.061 6.870 1.00 97.06 98 ASN A N 1
ATOM 772 C CA . ASN A 1 98 ? 2.968 -9.578 8.224 1.00 97.06 98 ASN A CA 1
ATOM 773 C C . ASN A 1 98 ? 1.917 -9.030 9.197 1.00 97.06 98 ASN A C 1
ATOM 775 O O . ASN A 1 98 ? 1.354 -9.798 9.977 1.00 97.06 98 ASN A O 1
ATOM 779 N N . VAL A 1 99 ? 1.576 -7.741 9.100 1.00 97.12 99 VAL A N 1
ATOM 780 C CA . 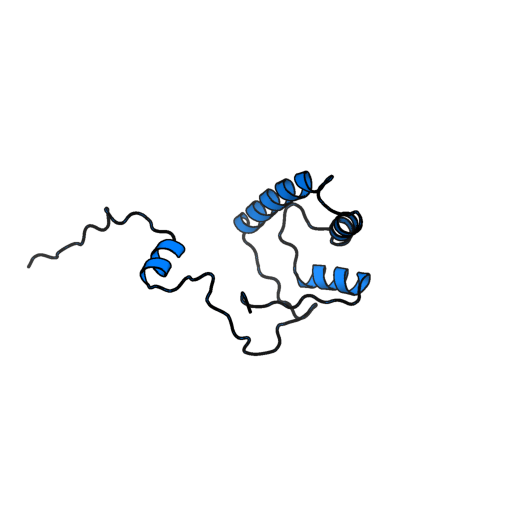VAL A 1 99 ? 0.463 -7.155 9.865 1.00 97.12 99 VAL A CA 1
ATOM 781 C C . VAL A 1 99 ? -0.859 -7.848 9.521 1.00 97.12 99 VAL A C 1
ATOM 783 O O . VAL A 1 99 ? -1.568 -8.304 10.420 1.00 97.12 99 VAL A O 1
ATOM 786 N N . LEU A 1 100 ? -1.158 -8.011 8.228 1.00 97.31 100 LEU A N 1
ATOM 787 C CA . LEU A 1 100 ? -2.376 -8.671 7.756 1.00 97.31 100 LEU A CA 1
ATOM 788 C C . LEU A 1 100 ? -2.456 -10.135 8.215 1.00 97.31 100 LEU A C 1
ATOM 790 O O . LEU A 1 100 ? -3.511 -10.582 8.671 1.00 97.31 100 LEU A O 1
ATOM 794 N N . THR A 1 101 ? -1.335 -10.859 8.156 1.00 97.81 101 THR A N 1
ATOM 795 C CA . THR A 1 101 ? -1.248 -12.265 8.583 1.00 97.81 101 THR A CA 1
ATOM 796 C C . THR A 1 101 ? -1.537 -12.386 10.070 1.00 97.81 101 THR A C 1
ATOM 798 O O . THR A 1 101 ? -2.326 -13.236 10.469 1.00 97.81 101 THR A O 1
ATOM 801 N N . ASN A 1 102 ? -0.956 -11.511 10.890 1.00 97.44 102 ASN A N 1
ATOM 802 C CA . ASN A 1 102 ? -1.170 -11.533 12.334 1.00 97.44 102 ASN A CA 1
ATOM 803 C C . ASN A 1 102 ? -2.612 -11.178 12.713 1.00 97.44 102 ASN A C 1
ATOM 805 O O . ASN A 1 102 ? -3.150 -11.741 13.662 1.00 97.44 102 ASN A O 1
ATOM 809 N N . ALA A 1 103 ? -3.241 -10.264 11.973 1.00 96.81 103 ALA A N 1
ATOM 810 C CA . ALA A 1 103 ? -4.609 -9.840 12.242 1.00 96.81 103 ALA A CA 1
ATOM 811 C C . ALA A 1 103 ? -5.664 -10.841 11.739 1.00 96.81 103 ALA A C 1
ATOM 813 O O . ALA A 1 103 ? -6.733 -10.950 12.334 1.00 96.81 103 ALA A O 1
ATOM 814 N N . THR A 1 104 ? -5.400 -11.547 10.632 1.00 96.75 104 THR A N 1
ATOM 815 C CA . THR A 1 104 ? -6.460 -12.261 9.888 1.00 96.75 104 THR A CA 1
ATOM 816 C C . THR A 1 104 ? -6.068 -13.630 9.328 1.00 96.75 104 THR A C 1
ATOM 818 O O . THR A 1 104 ? -6.931 -14.361 8.847 1.00 96.75 104 THR A O 1
ATOM 821 N N . GLY A 1 105 ? -4.781 -13.980 9.330 1.00 97.38 105 GLY A N 1
ATOM 822 C CA . GLY A 1 105 ? -4.241 -15.153 8.634 1.00 97.38 105 GLY A CA 1
ATOM 823 C C . GLY A 1 105 ? -4.040 -14.973 7.122 1.00 97.38 105 GLY A C 1
ATOM 824 O O . GLY A 1 105 ? -3.465 -15.856 6.486 1.00 97.38 105 GLY A O 1
ATOM 825 N N . TRP A 1 106 ? -4.462 -13.846 6.537 1.00 97.69 106 TRP A N 1
ATOM 826 C CA . TRP A 1 106 ? -4.283 -13.556 5.111 1.00 97.69 106 TRP A CA 1
ATOM 827 C C . TRP A 1 106 ? -2.900 -12.988 4.792 1.00 97.69 106 TRP A C 1
ATOM 829 O O . TRP A 1 106 ? -2.303 -12.268 5.589 1.00 97.69 106 TRP A O 1
ATOM 839 N N . LYS A 1 107 ? -2.417 -13.270 3.579 1.00 97.44 107 LYS A N 1
ATOM 840 C CA . LYS A 1 107 ? -1.130 -12.789 3.060 1.00 97.44 107 LYS A CA 1
ATOM 841 C C . LYS A 1 107 ? -1.308 -11.999 1.769 1.00 97.44 107 LYS A C 1
ATOM 843 O O . LYS A 1 107 ? -2.241 -12.243 1.009 1.00 97.44 107 LYS A O 1
ATOM 848 N N . ILE A 1 108 ? -0.371 -11.092 1.508 1.00 97.38 108 ILE A N 1
ATOM 849 C CA . ILE A 1 108 ? -0.270 -10.353 0.246 1.00 97.38 108 ILE A CA 1
ATOM 850 C C . ILE A 1 108 ? 0.568 -11.176 -0.737 1.00 97.38 108 ILE A C 1
ATOM 852 O O . ILE A 1 108 ? 1.627 -11.676 -0.361 1.00 97.38 108 ILE A O 1
ATOM 856 N N . GLY A 1 109 ? 0.109 -11.284 -1.987 1.00 95.88 109 GLY A N 1
ATOM 857 C CA . GLY A 1 109 ? 0.887 -11.784 -3.124 1.00 95.88 109 GLY A CA 1
ATOM 858 C C . GLY A 1 109 ? 1.158 -10.661 -4.126 1.00 95.88 109 GLY A C 1
ATOM 859 O O . GLY A 1 109 ? 0.254 -9.883 -4.433 1.00 95.88 109 GLY A O 1
ATOM 860 N N . ARG A 1 110 ? 2.395 -10.545 -4.624 1.00 94.62 110 ARG A N 1
ATOM 861 C CA . ARG A 1 110 ? 2.777 -9.486 -5.575 1.00 94.62 110 ARG A CA 1
ATOM 862 C C . ARG A 1 110 ? 2.676 -9.974 -7.021 1.00 94.62 110 ARG A C 1
ATOM 864 O O . ARG A 1 110 ? 3.384 -10.895 -7.409 1.00 94.62 110 ARG A O 1
ATOM 871 N N . VAL A 1 111 ? 1.849 -9.305 -7.821 1.00 92.62 111 VAL A N 1
ATOM 872 C CA . VAL A 1 111 ? 1.581 -9.637 -9.232 1.00 92.62 111 VAL A CA 1
ATOM 873 C C . VAL A 1 111 ? 2.078 -8.519 -10.164 1.00 92.62 111 VAL A C 1
ATOM 875 O O . VAL A 1 111 ? 2.183 -7.374 -9.716 1.00 92.62 111 VAL A O 1
ATOM 878 N N . PRO A 1 112 ? 2.421 -8.814 -11.433 1.00 86.62 112 PRO A N 1
ATOM 879 C CA . PRO A 1 112 ? 2.995 -7.831 -12.357 1.00 86.62 112 PRO A CA 1
ATOM 880 C C . PRO A 1 112 ? 1.973 -6.830 -12.914 1.00 86.62 112 PRO A C 1
ATOM 882 O O . PRO A 1 112 ? 2.363 -5.796 -13.448 1.00 86.62 112 PRO A O 1
ATOM 885 N N . GLY A 1 113 ? 0.675 -7.108 -12.793 1.00 83.44 113 GLY A N 1
ATOM 886 C CA . GLY A 1 113 ? -0.380 -6.255 -13.325 1.00 83.44 113 GLY A CA 1
ATOM 887 C C . GLY A 1 113 ? -1.762 -6.857 -13.104 1.00 83.44 113 GLY A C 1
ATOM 888 O O . GLY A 1 113 ? -1.959 -7.655 -12.188 1.00 83.44 113 GLY A O 1
ATOM 889 N N . LEU A 1 114 ? -2.711 -6.461 -13.952 1.00 79.50 114 LEU A N 1
ATOM 890 C CA . LEU A 1 114 ? -4.061 -7.018 -13.965 1.00 79.50 114 LEU A CA 1
ATOM 891 C C . LEU A 1 114 ? -4.027 -8.470 -14.468 1.00 79.50 114 LEU A C 1
ATOM 893 O O . LEU A 1 114 ? -3.492 -8.726 -15.549 1.00 79.50 114 LEU A O 1
ATOM 897 N N . ILE A 1 115 ? -4.594 -9.385 -13.678 1.00 77.88 115 ILE A N 1
ATOM 898 C CA . ILE A 1 115 ? -4.778 -10.810 -14.004 1.00 77.88 115 ILE A CA 1
ATOM 899 C C . ILE A 1 115 ? -6.202 -11.028 -14.507 1.00 77.88 115 ILE A C 1
ATOM 901 O O . ILE A 1 115 ? -7.119 -10.423 -13.904 1.00 77.88 115 ILE A O 1
#